Protein AF-A0AA97FMW6-F1 (afdb_monomer_lite)

Sequence (85 aa):
MTHDGLYRVPTSVLNDQSASPDAVAAAAERVGDKPLTDGLSIDMAGNMYITDVEHGGIARMAPDGSLQTLIASERVRWADGISYG

Structure (mmCIF, N/CA/C/O backbone):
data_AF-A0AA97FMW6-F1
#
_entry.id   AF-A0AA97FMW6-F1
#
loop_
_atom_site.group_PDB
_atom_site.id
_atom_site.type_symbol
_atom_site.label_atom_id
_atom_site.label_alt_id
_atom_site.label_comp_id
_atom_site.label_asym_id
_atom_site.label_entity_id
_atom_site.label_seq_id
_atom_site.pdbx_PDB_ins_code
_atom_site.Cartn_x
_atom_site.Cartn_y
_atom_site.Cartn_z
_atom_site.occupancy
_atom_site.B_iso_or_equiv
_atom_site.auth_seq_id
_atom_site.auth_comp_id
_atom_site.auth_asym_id
_atom_site.auth_atom_id
_atom_site.pdbx_PDB_model_num
ATOM 1 N N . MET A 1 1 ? -4.465 16.601 -7.170 1.00 47.22 1 MET A N 1
ATOM 2 C CA . MET A 1 1 ? -4.103 15.644 -6.106 1.00 47.22 1 MET A CA 1
ATOM 3 C C . MET A 1 1 ? -4.851 14.350 -6.385 1.00 47.22 1 MET A C 1
ATOM 5 O O . MET A 1 1 ? -6.045 14.293 -6.128 1.00 47.22 1 MET A O 1
ATOM 9 N N . THR A 1 2 ? -4.202 13.357 -6.989 1.00 59.31 2 THR A N 1
ATOM 10 C CA . THR A 1 2 ? -4.743 11.995 -7.142 1.00 59.31 2 THR A CA 1
ATOM 11 C C . THR A 1 2 ? -4.500 11.264 -5.825 1.00 59.31 2 THR A C 1
ATOM 13 O O . THR A 1 2 ? -3.371 10.900 -5.515 1.00 59.31 2 THR A O 1
ATOM 16 N N . HIS A 1 3 ? -5.535 11.170 -4.995 1.00 71.56 3 HIS A N 1
ATOM 17 C CA . HIS A 1 3 ? -5.480 10.601 -3.641 1.00 71.56 3 HIS A CA 1
ATOM 18 C C . HIS A 1 3 ? -6.270 9.288 -3.537 1.00 71.56 3 HIS A C 1
ATOM 20 O O . HIS A 1 3 ? -6.213 8.612 -2.514 1.00 71.56 3 HIS A O 1
ATOM 26 N N . ASP A 1 4 ? -6.932 8.902 -4.623 1.00 86.94 4 ASP A N 1
ATOM 27 C CA . ASP A 1 4 ? -7.903 7.821 -4.742 1.00 86.94 4 ASP A CA 1
ATOM 28 C C . ASP A 1 4 ? -7.292 6.479 -5.170 1.00 86.94 4 ASP A C 1
ATOM 30 O O . ASP A 1 4 ? -7.923 5.450 -4.991 1.00 86.94 4 ASP A O 1
ATOM 34 N N . GLY A 1 5 ? -6.073 6.447 -5.719 1.00 93.31 5 GLY A N 1
ATOM 35 C CA . GLY A 1 5 ? -5.435 5.208 -6.185 1.00 93.31 5 GLY A CA 1
ATOM 36 C C . GLY A 1 5 ? -4.328 4.685 -5.269 1.00 93.31 5 GLY A C 1
ATOM 37 O O . GLY A 1 5 ? -3.461 5.449 -4.839 1.00 93.31 5 GLY A O 1
ATOM 38 N N . LEU A 1 6 ? -4.308 3.371 -5.032 1.00 94.31 6 LEU A N 1
ATOM 39 C CA . LEU A 1 6 ? -3.127 2.647 -4.562 1.00 94.31 6 LEU A CA 1
ATOM 40 C C . LEU A 1 6 ? -2.369 2.072 -5.763 1.00 94.31 6 LEU A C 1
ATOM 42 O O . LEU A 1 6 ? -2.962 1.427 -6.629 1.00 94.31 6 LEU A O 1
ATOM 46 N N . TYR A 1 7 ? -1.055 2.273 -5.786 1.00 94.81 7 TYR A N 1
ATOM 47 C CA . TYR A 1 7 ? -0.163 1.729 -6.805 1.00 94.81 7 TYR A CA 1
ATOM 48 C C . TYR A 1 7 ? 0.954 0.930 -6.148 1.00 94.81 7 TYR A C 1
ATOM 50 O O . TYR A 1 7 ? 1.357 1.222 -5.021 1.00 94.81 7 TYR A O 1
ATOM 58 N N . ARG A 1 8 ? 1.478 -0.053 -6.874 1.00 94.12 8 ARG A N 1
ATOM 59 C CA . ARG A 1 8 ? 2.676 -0.800 -6.497 1.00 94.12 8 ARG A CA 1
ATOM 60 C C . ARG A 1 8 ? 3.659 -0.813 -7.655 1.00 94.12 8 ARG A C 1
ATOM 62 O O . ARG A 1 8 ? 3.268 -0.734 -8.813 1.00 94.12 8 ARG A O 1
ATOM 69 N N . VAL A 1 9 ? 4.933 -0.949 -7.332 1.00 96.44 9 VAL A N 1
ATOM 70 C CA . VAL A 1 9 ? 6.008 -1.110 -8.309 1.00 96.44 9 VAL A CA 1
ATOM 71 C C . VAL A 1 9 ? 7.039 -2.074 -7.720 1.00 96.44 9 VAL A C 1
ATOM 73 O O . VAL A 1 9 ? 7.322 -1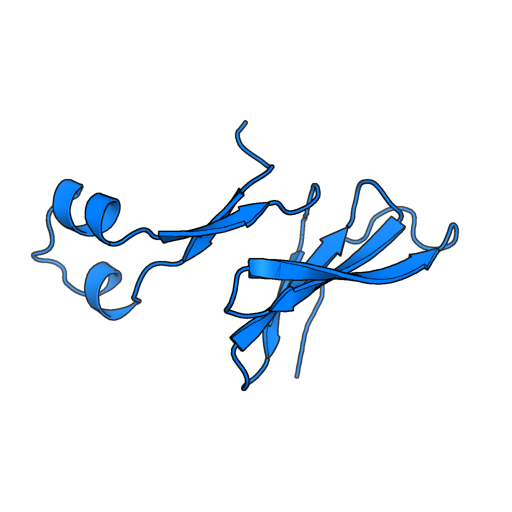.988 -6.520 1.00 96.44 9 VAL A O 1
ATOM 76 N N . PRO A 1 10 ? 7.593 -3.016 -8.504 1.00 96.56 10 PRO A N 1
ATOM 77 C CA . PRO A 1 10 ? 8.640 -3.898 -8.010 1.00 96.56 10 PRO A CA 1
ATOM 78 C C . PRO A 1 10 ? 9.857 -3.101 -7.532 1.00 96.56 10 PRO A C 1
ATOM 80 O O . PRO A 1 10 ? 10.406 -2.274 -8.262 1.00 96.56 10 PRO A O 1
ATOM 83 N N . THR A 1 11 ? 10.336 -3.392 -6.322 1.00 96.31 11 THR A N 1
ATOM 84 C CA . THR A 1 11 ? 11.539 -2.742 -5.774 1.00 96.31 11 THR A CA 1
ATOM 85 C C . THR A 1 11 ? 12.781 -3.031 -6.611 1.00 96.31 11 THR A C 1
ATOM 87 O O . THR A 1 11 ? 13.681 -2.203 -6.665 1.00 96.31 11 THR A O 1
ATOM 90 N N . SER A 1 12 ? 12.823 -4.162 -7.322 1.00 97.88 12 SER A N 1
ATOM 91 C CA . SER A 1 12 ? 13.897 -4.481 -8.267 1.00 97.88 12 SER A CA 1
ATOM 92 C C . SER A 1 12 ? 14.020 -3.454 -9.394 1.00 97.88 12 SER A C 1
ATOM 94 O O . SER A 1 12 ? 15.137 -3.126 -9.772 1.00 97.88 12 SER A O 1
ATOM 96 N N . VAL A 1 13 ? 12.898 -2.922 -9.893 1.00 97.75 13 VAL A N 1
ATOM 97 C CA . VAL A 1 13 ? 12.889 -1.885 -10.938 1.00 97.75 13 VAL A CA 1
ATOM 98 C C . VAL A 1 13 ? 13.330 -0.542 -10.360 1.00 97.75 13 VAL A C 1
ATOM 100 O O . VAL A 1 13 ? 14.089 0.176 -10.997 1.00 97.75 13 VAL A O 1
ATOM 103 N N . LEU A 1 14 ? 12.911 -0.224 -9.131 1.00 96.75 14 LEU A N 1
ATOM 104 C CA . LEU A 1 14 ? 13.343 1.001 -8.447 1.00 96.75 14 LEU A CA 1
ATOM 105 C C . LEU A 1 14 ? 14.831 0.992 -8.062 1.00 96.75 14 LEU A C 1
ATOM 107 O O . LEU A 1 14 ? 15.453 2.048 -7.998 1.00 96.75 14 LEU A O 1
ATOM 111 N N . ASN A 1 15 ? 15.396 -0.184 -7.785 1.00 98.00 15 ASN A N 1
ATOM 112 C CA . ASN A 1 15 ? 16.796 -0.341 -7.387 1.00 98.00 15 ASN A CA 1
ATOM 113 C C . ASN A 1 15 ? 17.760 -0.428 -8.582 1.00 98.00 15 ASN A C 1
ATOM 115 O O . ASN A 1 15 ? 18.976 -0.340 -8.392 1.00 98.00 15 ASN A O 1
ATOM 119 N N . ASP A 1 16 ? 17.248 -0.612 -9.800 1.00 98.00 16 ASP A N 1
ATOM 120 C CA . ASP A 1 16 ? 18.055 -0.617 -11.015 1.00 98.00 16 ASP A CA 1
ATOM 121 C C . ASP A 1 16 ? 18.373 0.821 -11.447 1.00 98.00 16 ASP A C 1
ATOM 123 O O . ASP A 1 16 ? 17.555 1.515 -12.047 1.00 98.00 16 ASP A O 1
ATOM 127 N N . GLN A 1 17 ? 19.602 1.267 -11.177 1.00 97.00 17 GLN A N 1
ATOM 128 C CA . GLN A 1 17 ? 20.069 2.609 -11.549 1.00 97.00 17 GLN A CA 1
ATOM 129 C C . GLN A 1 17 ? 20.156 2.834 -13.069 1.00 97.00 17 GLN 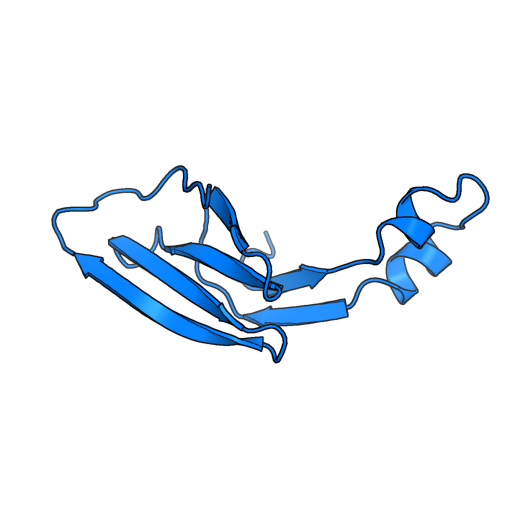A C 1
ATOM 131 O O . GLN A 1 17 ? 20.354 3.969 -13.501 1.00 97.00 17 GLN A O 1
ATOM 136 N N . SER A 1 18 ? 20.040 1.777 -13.879 1.00 97.94 18 SER A N 1
ATOM 137 C CA . SER A 1 18 ? 19.995 1.868 -15.340 1.00 97.94 18 SER A CA 1
ATOM 138 C C . SER A 1 18 ? 18.574 1.965 -15.905 1.00 97.94 18 SER A C 1
ATOM 140 O O . SER A 1 18 ? 18.416 2.260 -17.093 1.00 97.94 18 SER A O 1
ATOM 142 N N . ALA A 1 19 ? 17.541 1.758 -15.079 1.00 97.69 19 ALA A N 1
ATOM 143 C CA . ALA A 1 19 ? 16.154 1.843 -15.511 1.00 97.69 19 ALA A CA 1
ATOM 144 C C . ALA A 1 19 ? 15.800 3.269 -15.959 1.00 97.69 19 ALA A C 1
ATOM 146 O O . ALA A 1 19 ? 16.062 4.256 -15.267 1.00 97.69 19 ALA A O 1
ATOM 147 N N . SER A 1 20 ? 15.166 3.386 -17.127 1.00 97.94 20 SER A N 1
ATOM 148 C CA . SER A 1 20 ? 14.636 4.667 -17.591 1.00 97.94 20 SER A CA 1
ATOM 149 C C . SER A 1 20 ? 13.365 5.048 -16.814 1.00 97.94 20 SER A C 1
ATOM 151 O O . SER A 1 20 ? 12.651 4.163 -16.330 1.00 97.94 20 SER A O 1
ATOM 153 N N . PRO A 1 21 ? 13.008 6.344 -16.746 1.00 97.50 21 PRO A N 1
ATOM 154 C CA . PRO A 1 21 ? 11.731 6.772 -16.172 1.00 97.50 21 PRO A CA 1
ATOM 155 C C . PRO A 1 21 ? 10.520 6.068 -16.800 1.00 97.50 21 PRO A C 1
ATOM 157 O O . PRO A 1 21 ? 9.596 5.687 -16.087 1.00 97.50 21 PRO A O 1
ATOM 160 N N . ASP A 1 22 ? 10.557 5.825 -18.114 1.00 97.81 22 ASP A N 1
ATOM 161 C CA . ASP A 1 22 ? 9.494 5.112 -18.829 1.00 97.81 22 ASP A CA 1
ATOM 162 C C . ASP A 1 22 ? 9.399 3.642 -18.405 1.00 97.81 22 ASP A C 1
ATOM 164 O O . ASP A 1 22 ? 8.299 3.113 -18.271 1.00 97.81 22 ASP A O 1
ATOM 168 N N . ALA A 1 23 ? 10.534 2.983 -18.147 1.00 97.25 23 ALA A N 1
ATOM 169 C CA . ALA A 1 23 ? 10.551 1.611 -17.647 1.00 97.25 23 ALA A CA 1
ATOM 170 C C . ALA A 1 23 ? 9.964 1.521 -16.229 1.00 97.25 23 ALA A C 1
ATOM 172 O O . ALA A 1 23 ? 9.184 0.614 -15.943 1.00 97.25 23 ALA A O 1
ATOM 173 N N . VAL A 1 24 ? 10.283 2.487 -15.358 1.00 97.50 24 VAL A N 1
ATOM 174 C CA . VAL A 1 24 ? 9.693 2.580 -14.012 1.00 97.50 24 VAL A CA 1
ATOM 175 C C . VAL A 1 24 ? 8.187 2.834 -14.098 1.00 97.50 24 VAL A C 1
ATOM 177 O O . VAL A 1 24 ? 7.413 2.160 -13.421 1.00 97.50 24 VAL A O 1
ATOM 180 N N . ALA A 1 25 ? 7.760 3.770 -14.950 1.00 96.56 25 ALA A N 1
ATOM 181 C CA . ALA A 1 25 ? 6.349 4.092 -15.141 1.00 96.56 25 ALA A CA 1
ATOM 182 C C . ALA A 1 25 ? 5.555 2.899 -15.697 1.00 96.56 25 ALA A C 1
ATOM 184 O O . ALA A 1 25 ? 4.461 2.621 -15.217 1.00 96.56 25 ALA A O 1
ATOM 185 N N . ALA A 1 26 ? 6.118 2.160 -16.658 1.00 97.25 26 ALA A N 1
ATOM 186 C CA . ALA A 1 26 ? 5.501 0.957 -17.216 1.00 97.25 26 ALA A CA 1
ATOM 187 C C . ALA A 1 26 ? 5.399 -0.198 -16.205 1.00 97.25 26 ALA A C 1
ATOM 189 O O . ALA A 1 26 ? 4.529 -1.054 -16.345 1.00 97.25 26 ALA A O 1
ATOM 190 N N . ALA A 1 27 ? 6.272 -0.226 -15.194 1.00 97.69 27 ALA A N 1
ATOM 191 C CA . ALA A 1 27 ? 6.248 -1.216 -14.119 1.00 97.69 27 ALA A CA 1
ATOM 192 C C . ALA A 1 27 ? 5.312 -0.843 -12.955 1.00 97.69 27 ALA A C 1
ATOM 194 O O . ALA A 1 27 ? 5.105 -1.660 -12.055 1.00 97.69 27 ALA A O 1
ATOM 195 N N . ALA A 1 28 ? 4.777 0.382 -12.930 1.00 96.44 28 ALA A N 1
ATOM 196 C CA . ALA A 1 28 ? 3.819 0.799 -11.919 1.00 96.44 28 ALA A CA 1
ATOM 197 C C . ALA A 1 28 ? 2.434 0.216 -12.230 1.00 96.44 28 ALA A C 1
ATOM 199 O O . ALA A 1 28 ? 1.833 0.483 -13.269 1.00 96.44 28 ALA A O 1
ATOM 200 N N . GLU A 1 29 ? 1.901 -0.553 -11.289 1.00 95.69 29 GLU A N 1
ATOM 201 C CA . GLU A 1 29 ? 0.600 -1.199 -11.398 1.00 95.69 29 GLU A CA 1
ATOM 202 C C . GLU A 1 29 ? -0.389 -0.541 -10.446 1.00 95.69 29 GLU A C 1
ATOM 204 O O . GLU A 1 29 ? -0.090 -0.314 -9.270 1.00 95.69 29 GLU A O 1
ATOM 209 N N . ARG A 1 30 ? -1.601 -0.277 -10.935 1.00 95.00 30 ARG A N 1
ATOM 210 C CA . ARG A 1 30 ? -2.704 0.148 -10.078 1.00 95.00 30 ARG A CA 1
ATOM 211 C C . ARG A 1 30 ? -3.272 -1.065 -9.352 1.00 95.00 30 ARG A C 1
ATOM 213 O O . ARG A 1 30 ? -3.670 -2.029 -9.995 1.00 95.00 30 ARG A O 1
ATOM 220 N N . VAL A 1 31 ? -3.320 -0.997 -8.026 1.00 95.88 31 VAL A N 1
ATOM 221 C CA . VAL A 1 31 ? -3.855 -2.067 -7.173 1.00 95.88 31 VAL A CA 1
ATOM 222 C C . VAL A 1 31 ? -5.361 -1.898 -6.998 1.00 95.88 31 VAL A C 1
ATOM 224 O O . VAL A 1 31 ? -6.109 -2.850 -7.175 1.00 95.88 31 VAL A O 1
ATOM 227 N N . GLY A 1 32 ? -5.820 -0.681 -6.700 1.00 95.62 32 GLY A N 1
ATOM 228 C CA . GLY A 1 32 ? -7.238 -0.413 -6.476 1.00 95.62 32 GLY A CA 1
ATOM 229 C C . GLY A 1 32 ? -7.512 1.001 -5.982 1.00 95.62 32 GLY A C 1
ATOM 230 O O . GLY A 1 32 ? -6.588 1.800 -5.800 1.00 95.62 32 GLY A O 1
ATOM 231 N N . ASP A 1 33 ? -8.793 1.290 -5.770 1.00 95.12 33 ASP A N 1
ATOM 232 C CA . ASP A 1 33 ? -9.250 2.541 -5.168 1.00 95.12 33 ASP A CA 1
ATOM 233 C C . ASP A 1 33 ? -9.105 2.479 -3.643 1.00 95.12 33 ASP A C 1
ATOM 235 O O . ASP A 1 33 ? -9.383 1.447 -3.029 1.00 95.12 33 ASP A O 1
ATOM 239 N N . LYS A 1 34 ? -8.682 3.575 -3.017 1.00 94.06 34 LYS A N 1
ATOM 240 C CA . LYS A 1 34 ? -8.523 3.688 -1.562 1.00 94.06 34 LYS A CA 1
ATOM 241 C C . LYS A 1 34 ? -9.081 5.020 -1.045 1.00 94.06 34 LYS A C 1
ATOM 243 O O . LYS A 1 34 ? -9.087 5.990 -1.806 1.00 94.06 34 LYS A O 1
ATOM 248 N N . PRO A 1 35 ? -9.495 5.093 0.234 1.00 93.81 35 PRO A N 1
ATOM 249 C CA . PRO A 1 35 ? -9.889 6.357 0.846 1.00 93.81 35 PRO A CA 1
ATOM 250 C C . PRO A 1 35 ? -8.700 7.318 0.963 1.00 93.81 35 PRO A C 1
ATOM 252 O O . PRO A 1 35 ? -7.528 6.945 0.778 1.00 93.81 35 PRO A O 1
ATOM 255 N N . LEU A 1 36 ? -9.004 8.561 1.333 1.00 93.69 36 LEU A N 1
ATOM 256 C CA . LEU A 1 36 ? -7.990 9.492 1.808 1.00 93.69 36 LEU A CA 1
ATOM 257 C C . LEU A 1 36 ? -7.270 8.888 3.020 1.00 93.69 36 LEU A C 1
ATOM 259 O O . LEU A 1 36 ? -7.889 8.490 4.007 1.00 93.69 36 LEU A O 1
ATOM 263 N N . THR A 1 37 ? -5.946 8.833 2.928 1.00 94.00 37 THR A N 1
ATOM 264 C CA . THR A 1 37 ? -5.086 8.130 3.877 1.00 94.00 37 THR A CA 1
ATOM 265 C C . THR A 1 37 ? -3.866 8.973 4.212 1.00 94.00 37 THR A C 1
ATOM 267 O O . THR A 1 37 ? -3.343 9.661 3.333 1.00 94.00 37 THR A O 1
ATOM 270 N N . ASP A 1 38 ? -3.428 8.886 5.465 1.00 94.31 38 ASP A N 1
ATOM 271 C CA . ASP A 1 38 ? -2.156 9.439 5.955 1.00 94.31 38 ASP A CA 1
ATOM 272 C C . ASP A 1 38 ? -1.112 8.322 6.152 1.00 94.31 38 ASP A C 1
ATOM 274 O O . ASP A 1 38 ? 0.075 8.501 5.881 1.00 94.31 38 ASP A O 1
ATOM 278 N N . GLY A 1 39 ? -1.562 7.131 6.567 1.00 94.88 39 GLY A N 1
ATOM 279 C CA . GLY A 1 39 ? -0.713 6.040 7.025 1.00 94.88 39 GLY A CA 1
ATOM 280 C C . GLY A 1 39 ? -1.051 4.699 6.387 1.00 94.88 39 GLY A C 1
ATOM 281 O O . GLY A 1 39 ? -2.210 4.339 6.167 1.00 94.88 39 GLY A O 1
ATOM 282 N N . LEU A 1 40 ? 0.003 3.928 6.129 1.00 95.94 40 LEU A N 1
ATOM 283 C CA . LEU A 1 40 ? -0.041 2.650 5.431 1.00 95.94 40 LEU A CA 1
ATOM 284 C C . LEU A 1 40 ? 0.873 1.633 6.128 1.00 95.94 40 LEU A C 1
ATOM 286 O O . LEU A 1 40 ? 1.991 1.969 6.513 1.00 95.94 40 LEU A O 1
ATOM 290 N N . SER A 1 41 ? 0.432 0.379 6.243 1.00 97.50 41 SER A N 1
ATOM 291 C CA . SER A 1 41 ? 1.276 -0.740 6.692 1.00 97.50 41 SER A CA 1
ATOM 292 C C . SER A 1 41 ? 0.900 -2.048 5.996 1.00 97.50 41 SER A C 1
ATOM 294 O O . SER A 1 41 ? -0.267 -2.252 5.678 1.00 97.50 41 SER A O 1
ATOM 296 N N . ILE A 1 42 ? 1.868 -2.923 5.722 1.00 97.00 42 ILE A N 1
ATOM 297 C CA . ILE A 1 42 ? 1.679 -4.143 4.917 1.00 97.00 42 ILE A CA 1
ATOM 298 C C . ILE A 1 42 ? 1.955 -5.371 5.788 1.00 97.00 42 ILE A C 1
ATOM 300 O O . ILE A 1 42 ? 2.944 -5.388 6.518 1.00 97.00 42 ILE A O 1
ATOM 304 N N . ASP A 1 43 ? 1.114 -6.403 5.694 1.00 97.00 43 ASP A N 1
ATOM 305 C CA . ASP A 1 43 ? 1.382 -7.695 6.339 1.00 97.00 43 ASP A CA 1
ATOM 306 C C . ASP A 1 43 ? 2.206 -8.662 5.469 1.00 97.00 43 ASP A C 1
ATOM 308 O O . ASP A 1 43 ? 2.475 -8.435 4.290 1.00 97.00 43 ASP A O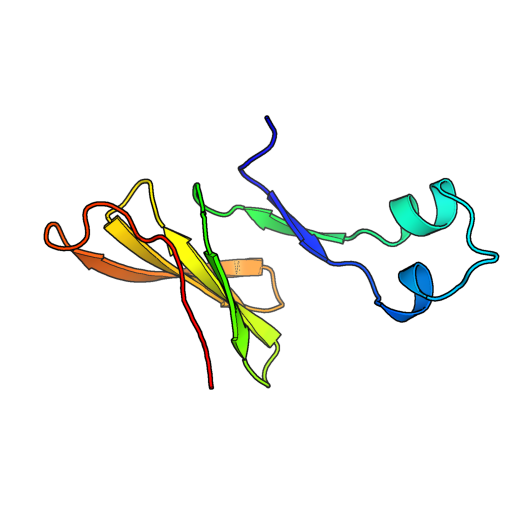 1
ATOM 312 N N . MET A 1 44 ? 2.582 -9.807 6.044 1.00 96.50 44 MET A N 1
ATOM 313 C CA . MET A 1 44 ? 3.368 -10.835 5.346 1.00 96.50 44 MET A CA 1
ATOM 314 C C . MET A 1 44 ? 2.617 -11.528 4.194 1.00 96.50 44 MET A C 1
ATOM 316 O O . MET A 1 44 ? 3.245 -12.224 3.398 1.00 96.50 44 MET A O 1
ATOM 320 N N . ALA A 1 45 ? 1.294 -11.366 4.100 1.00 96.38 45 ALA A N 1
ATOM 321 C CA . ALA A 1 45 ? 0.472 -11.887 3.009 1.00 96.38 45 ALA A CA 1
ATOM 322 C C . ALA A 1 45 ? 0.253 -10.849 1.889 1.00 96.38 45 ALA A C 1
ATOM 324 O O . ALA A 1 45 ? -0.404 -11.153 0.893 1.00 96.38 45 ALA A O 1
ATOM 325 N N . GLY A 1 46 ? 0.811 -9.641 2.030 1.00 95.38 46 GLY A N 1
ATOM 326 C CA . GLY A 1 46 ? 0.677 -8.554 1.065 1.00 95.38 46 GLY A CA 1
ATOM 327 C C . GLY A 1 46 ? -0.625 -7.764 1.195 1.00 95.38 46 GLY A C 1
ATOM 328 O O . GLY A 1 46 ? -0.951 -7.000 0.287 1.00 95.38 46 GLY A O 1
ATOM 329 N N . ASN A 1 47 ? -1.375 -7.919 2.290 1.00 97.75 47 ASN A N 1
ATOM 330 C CA . ASN A 1 47 ? -2.515 -7.050 2.546 1.00 97.75 47 ASN A CA 1
ATOM 331 C C . ASN A 1 47 ? -2.027 -5.670 2.987 1.00 97.75 47 ASN A C 1
ATOM 333 O O . ASN A 1 47 ? -1.190 -5.541 3.881 1.00 97.75 47 ASN A O 1
ATOM 337 N N . MET A 1 48 ? -2.603 -4.637 2.386 1.00 97.44 48 MET A N 1
ATOM 338 C CA . MET A 1 48 ? -2.342 -3.243 2.704 1.00 97.44 48 MET A CA 1
ATOM 339 C C . MET A 1 48 ? -3.368 -2.755 3.726 1.00 97.44 48 MET A C 1
ATOM 341 O O . MET A 1 48 ? -4.561 -2.717 3.438 1.00 97.44 48 MET A O 1
ATOM 345 N N . TYR A 1 49 ? -2.914 -2.354 4.905 1.00 97.81 49 TYR A N 1
ATOM 346 C CA . TYR A 1 49 ? -3.711 -1.664 5.911 1.00 97.81 49 TYR A CA 1
ATOM 347 C C . TYR A 1 49 ? -3.589 -0.162 5.689 1.00 97.81 49 TYR A C 1
ATOM 349 O O . TYR A 1 49 ? -2.484 0.368 5.585 1.00 97.81 49 TYR A O 1
ATOM 357 N N . ILE A 1 50 ? -4.734 0.501 5.589 1.00 97.44 50 ILE A N 1
ATOM 358 C CA . ILE A 1 50 ? -4.877 1.874 5.115 1.00 97.44 50 ILE A CA 1
ATOM 359 C C . ILE A 1 50 ? -5.640 2.651 6.176 1.00 97.44 50 ILE A C 1
ATOM 361 O O . ILE A 1 50 ? -6.734 2.231 6.564 1.00 97.44 50 ILE A O 1
ATOM 365 N N . THR A 1 51 ? -5.091 3.767 6.653 1.00 97.00 51 THR A N 1
ATOM 366 C CA . THR A 1 51 ? -5.883 4.677 7.481 1.00 97.00 51 THR A CA 1
ATOM 367 C C . THR A 1 51 ? -6.966 5.340 6.638 1.00 97.00 51 THR A C 1
ATOM 369 O O . THR A 1 51 ? -6.700 5.787 5.525 1.00 97.00 51 THR A O 1
ATOM 372 N N . ASP A 1 52 ? -8.191 5.371 7.153 1.00 95.62 52 ASP A N 1
ATOM 373 C CA . ASP A 1 52 ? -9.347 5.964 6.488 1.00 95.62 52 ASP A CA 1
ATOM 374 C C . ASP A 1 52 ? -9.703 7.273 7.199 1.00 95.62 52 ASP A C 1
ATOM 376 O O . ASP A 1 52 ? -10.395 7.287 8.224 1.00 95.62 52 ASP A O 1
ATOM 380 N N . VAL A 1 53 ? -9.148 8.373 6.684 1.00 93.00 53 VAL A N 1
ATOM 381 C CA . VAL A 1 53 ? -9.333 9.721 7.241 1.00 93.00 53 VAL A CA 1
ATOM 382 C C . VAL A 1 53 ? -10.756 10.226 6.985 1.00 93.00 53 VAL A C 1
ATOM 384 O O . VAL A 1 53 ? -11.299 10.968 7.800 1.00 93.00 53 VAL A O 1
ATOM 387 N N . GLU A 1 54 ? -11.382 9.793 5.890 1.00 90.81 54 GLU A N 1
ATOM 388 C CA . GLU A 1 54 ? -12.737 10.200 5.497 1.00 90.81 54 GLU A CA 1
ATOM 389 C C . GLU A 1 54 ? -13.818 9.573 6.379 1.00 90.81 54 GLU A C 1
ATOM 391 O O . GLU A 1 54 ? -14.836 10.212 6.649 1.00 90.81 54 GLU A O 1
ATOM 396 N N . HIS A 1 55 ? -13.592 8.348 6.863 1.00 93.12 55 HIS A N 1
ATOM 397 C CA . HIS A 1 55 ? -14.606 7.572 7.585 1.00 93.12 55 HIS A CA 1
ATOM 398 C C . HIS A 1 55 ? -14.210 7.207 9.022 1.00 93.12 55 HIS A C 1
ATOM 400 O O . HIS A 1 55 ? -14.872 6.380 9.654 1.00 93.12 55 HIS A O 1
ATOM 406 N N . GLY A 1 56 ? -13.149 7.818 9.561 1.00 94.38 56 GLY A N 1
ATOM 407 C CA . GLY A 1 56 ? -12.729 7.624 10.950 1.00 94.38 56 GLY A CA 1
ATOM 408 C C . GLY A 1 56 ? -12.367 6.169 11.238 1.00 94.38 56 GLY A C 1
ATOM 409 O O . GLY A 1 56 ? -12.968 5.519 12.102 1.00 94.38 56 GLY A O 1
ATOM 410 N N . GLY A 1 57 ? -11.430 5.617 10.466 1.00 96.00 57 GLY A N 1
ATOM 411 C CA . GLY A 1 57 ? -11.288 4.171 10.408 1.00 96.00 57 GLY A CA 1
ATOM 412 C C . GLY A 1 57 ? -9.981 3.622 9.860 1.00 96.00 57 GLY A C 1
ATOM 413 O O . GLY A 1 57 ? -8.982 4.318 9.689 1.00 96.00 57 GLY A O 1
ATOM 414 N N . ILE A 1 58 ? -10.015 2.312 9.624 1.00 96.75 58 ILE A N 1
ATOM 415 C CA . ILE A 1 58 ? -8.956 1.532 8.985 1.00 96.75 58 ILE A CA 1
ATOM 416 C C . ILE A 1 58 ? -9.620 0.619 7.956 1.00 96.75 58 ILE A C 1
ATOM 418 O O . ILE A 1 58 ? -10.586 -0.085 8.271 1.00 96.75 58 ILE A O 1
ATOM 422 N N . ALA A 1 59 ? -9.066 0.584 6.751 1.00 97.38 59 ALA A N 1
ATOM 423 C CA 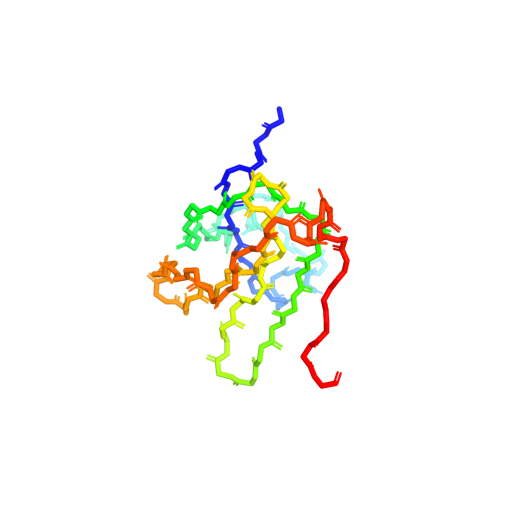. ALA A 1 59 ? -9.422 -0.361 5.705 1.00 97.38 59 ALA A CA 1
ATOM 424 C C . ALA A 1 59 ? -8.264 -1.329 5.426 1.00 97.38 59 ALA A C 1
ATOM 426 O O . ALA A 1 59 ? -7.103 -1.043 5.717 1.00 97.38 59 ALA A O 1
ATOM 427 N N . ARG A 1 60 ? -8.583 -2.486 4.848 1.00 97.88 60 ARG A N 1
ATOM 428 C CA . ARG A 1 60 ? -7.621 -3.453 4.320 1.00 97.88 60 ARG A CA 1
ATOM 429 C C . ARG A 1 60 ? -7.871 -3.639 2.836 1.00 97.88 60 ARG A C 1
ATOM 431 O O . ARG A 1 60 ? -8.985 -3.990 2.457 1.00 97.88 60 ARG A O 1
ATOM 438 N N . MET A 1 61 ? -6.841 -3.472 2.021 1.00 98.12 61 MET A N 1
ATOM 439 C CA . MET A 1 61 ? -6.845 -3.877 0.622 1.00 98.12 61 MET A CA 1
ATOM 440 C C . MET A 1 61 ? -6.055 -5.177 0.464 1.00 98.12 61 MET A C 1
ATOM 442 O O . MET A 1 61 ? -4.906 -5.256 0.899 1.00 98.12 61 MET A O 1
ATOM 446 N N . ALA A 1 62 ? -6.664 -6.204 -0.120 1.00 97.81 62 ALA A N 1
ATOM 447 C CA . ALA A 1 62 ? -5.965 -7.443 -0.456 1.00 97.81 62 ALA A CA 1
ATOM 448 C C . ALA A 1 62 ? -5.117 -7.276 -1.738 1.00 97.81 62 ALA A C 1
ATOM 450 O O . ALA A 1 62 ? -5.336 -6.329 -2.498 1.00 97.81 62 ALA A O 1
ATOM 451 N N . PRO A 1 63 ? -4.163 -8.186 -2.029 1.00 96.31 63 PRO A N 1
ATOM 452 C CA . PRO A 1 63 ? -3.313 -8.093 -3.223 1.00 96.31 63 PRO A CA 1
ATOM 453 C C . PRO A 1 63 ? -4.056 -8.084 -4.568 1.00 96.31 63 PRO A C 1
ATOM 455 O O . PRO A 1 63 ? -3.468 -7.694 -5.578 1.00 96.31 63 PRO A O 1
ATOM 458 N N . ASP A 1 64 ? -5.313 -8.539 -4.581 1.00 96.06 64 ASP A N 1
ATOM 459 C CA . ASP A 1 64 ? -6.219 -8.524 -5.735 1.00 96.06 64 ASP A CA 1
ATOM 460 C C . ASP A 1 64 ? -6.966 -7.190 -5.919 1.00 96.06 64 ASP A C 1
ATOM 462 O O . ASP A 1 64 ? -7.746 -7.048 -6.858 1.00 96.06 64 ASP A O 1
ATOM 466 N N . GLY A 1 65 ? -6.727 -6.217 -5.034 1.00 96.62 65 GLY A N 1
ATOM 467 C CA . GLY A 1 65 ? -7.350 -4.897 -5.061 1.00 96.62 65 GLY A CA 1
ATOM 468 C C . GLY A 1 65 ? -8.668 -4.793 -4.298 1.00 96.62 65 GLY A C 1
ATOM 469 O O . GLY A 1 65 ? -9.214 -3.694 -4.193 1.00 96.62 65 GLY A O 1
ATOM 470 N N . SER A 1 66 ? -9.190 -5.887 -3.731 1.00 97.38 66 SER A N 1
ATOM 471 C CA . SER A 1 66 ? -10.427 -5.837 -2.947 1.00 97.38 66 SER A CA 1
ATOM 472 C C . SER A 1 66 ? -10.231 -5.065 -1.640 1.00 97.38 66 SER A C 1
ATOM 474 O O . SER A 1 66 ? -9.343 -5.370 -0.843 1.00 97.38 66 SER A O 1
ATOM 476 N N . LEU A 1 67 ? -11.074 -4.054 -1.416 1.00 97.31 67 LEU A N 1
ATOM 477 C CA . LEU A 1 67 ? -11.042 -3.191 -0.237 1.00 97.31 67 LEU A CA 1
ATOM 478 C C . LEU A 1 67 ? -12.128 -3.594 0.772 1.00 97.31 67 LEU A C 1
ATOM 480 O O . LEU A 1 67 ? -13.293 -3.765 0.417 1.00 97.31 67 LEU A O 1
ATOM 484 N N . GLN A 1 68 ? -11.753 -3.703 2.044 1.00 97.88 68 GLN A N 1
ATOM 485 C CA . GLN A 1 68 ? -12.643 -4.020 3.156 1.00 97.88 68 GLN A CA 1
ATOM 486 C C . GLN A 1 68 ? -12.430 -3.034 4.308 1.00 97.88 68 GLN A C 1
ATOM 488 O O . GLN A 1 68 ? -11.325 -2.930 4.837 1.00 97.88 68 GLN A O 1
ATOM 493 N N . THR A 1 69 ? -13.488 -2.370 4.774 1.00 97.31 69 THR A N 1
ATOM 494 C CA . THR A 1 69 ? -13.449 -1.617 6.037 1.00 97.31 69 THR A CA 1
ATOM 495 C C . THR A 1 69 ? -13.289 -2.583 7.210 1.00 97.31 69 THR A C 1
ATOM 497 O O . THR A 1 69 ? -14.082 -3.512 7.368 1.00 97.31 69 THR A O 1
ATOM 500 N N . LEU A 1 70 ? -12.265 -2.373 8.038 1.00 97.00 70 LEU A N 1
ATOM 501 C CA . LEU A 1 70 ? -12.028 -3.163 9.250 1.00 97.00 70 LEU A CA 1
ATOM 502 C C . LEU A 1 70 ? -12.580 -2.467 10.491 1.00 97.00 70 LEU A C 1
ATOM 504 O O . LEU A 1 70 ? -13.171 -3.107 11.357 1.00 97.00 70 LEU A O 1
ATOM 508 N N . ILE A 1 71 ? -12.360 -1.156 10.581 1.00 96.00 71 ILE A N 1
ATOM 509 C CA . ILE A 1 71 ? -12.780 -0.316 11.699 1.00 96.00 71 ILE A CA 1
ATOM 510 C C . ILE A 1 71 ? -13.396 0.949 11.115 1.00 96.00 71 ILE A C 1
ATOM 512 O O . ILE A 1 71 ? -12.796 1.570 10.245 1.00 96.00 71 ILE A O 1
ATOM 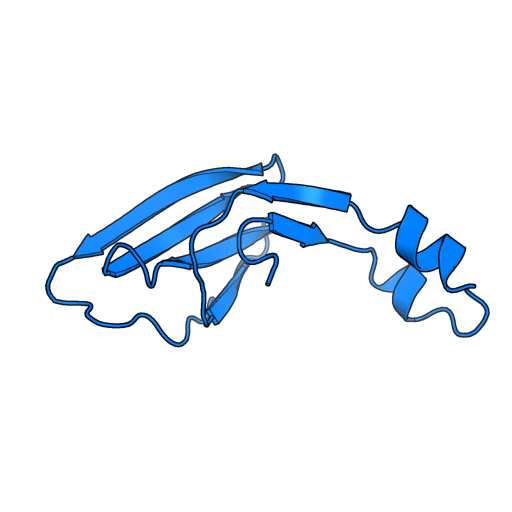516 N N . ALA A 1 72 ? -14.553 1.340 11.638 1.00 96.12 72 ALA A N 1
ATOM 517 C CA . ALA A 1 72 ? -15.144 2.658 11.453 1.00 96.12 72 ALA A CA 1
ATOM 518 C C . ALA A 1 72 ? -15.744 3.081 12.795 1.00 96.12 72 ALA A C 1
ATOM 520 O O . ALA A 1 72 ? -16.518 2.333 13.400 1.00 96.12 72 ALA A O 1
ATOM 521 N N . SER A 1 73 ? -15.325 4.229 13.319 1.00 95.75 73 SER A N 1
ATOM 522 C CA . SER A 1 73 ? -15.739 4.673 14.646 1.00 95.75 73 SER A CA 1
ATOM 523 C C . SER A 1 73 ? -15.693 6.186 14.766 1.00 95.75 73 SER A C 1
ATOM 525 O O . SER A 1 73 ? -14.655 6.797 14.547 1.00 95.75 73 SER A O 1
ATOM 527 N N . GLU A 1 74 ? -16.763 6.783 15.289 1.00 94.31 74 GLU A N 1
ATOM 528 C CA . GLU A 1 74 ? -16.809 8.220 15.610 1.00 94.31 74 GLU A CA 1
ATOM 529 C C . GLU A 1 74 ? -15.749 8.649 16.644 1.00 94.31 74 GLU A C 1
ATOM 531 O O . GLU A 1 74 ? -15.456 9.832 16.809 1.00 94.31 74 GLU A O 1
ATOM 536 N N . ARG A 1 75 ? -15.147 7.687 17.357 1.00 95.38 75 ARG A N 1
ATOM 537 C CA . ARG A 1 75 ? -14.049 7.937 18.300 1.00 95.38 75 ARG A CA 1
ATOM 538 C C . ARG A 1 75 ? -12.725 8.228 17.591 1.00 95.38 75 ARG A C 1
ATOM 540 O O . ARG A 1 75 ? -11.834 8.818 18.201 1.00 95.38 75 ARG A O 1
ATOM 547 N N . VAL A 1 76 ? -12.582 7.804 16.338 1.00 93.62 76 VAL A N 1
ATOM 548 C CA . VAL A 1 76 ? -11.401 8.034 15.507 1.00 93.62 76 VAL A CA 1
ATOM 549 C C . VAL A 1 76 ? -11.688 9.244 14.629 1.00 93.62 76 VAL A C 1
ATOM 551 O O . VAL A 1 76 ? -12.385 9.156 13.629 1.00 93.62 76 VAL A O 1
ATOM 554 N N . ARG A 1 77 ? -11.164 10.406 15.027 1.00 91.44 77 ARG A N 1
ATOM 555 C CA . ARG A 1 77 ? -11.368 11.659 14.276 1.00 91.44 77 ARG A CA 1
ATOM 556 C C . ARG A 1 77 ? -10.408 11.823 13.103 1.00 91.44 77 ARG A C 1
ATOM 558 O O . ARG A 1 77 ? -10.747 12.484 12.134 1.00 91.44 77 ARG A O 1
ATOM 565 N N . TRP A 1 78 ? -9.202 11.282 13.242 1.00 94.00 78 TRP A N 1
ATOM 566 C CA . TRP A 1 78 ? -8.148 11.339 12.238 1.00 94.00 78 TRP A CA 1
ATOM 567 C C . TRP A 1 78 ? -7.231 10.141 12.446 1.00 94.00 78 TRP A C 1
ATOM 569 O O . TRP A 1 78 ? -6.558 10.045 13.475 1.00 94.00 78 TRP A O 1
ATOM 579 N N . ALA A 1 79 ? -7.258 9.198 11.514 1.00 94.31 79 ALA A N 1
ATOM 580 C CA . ALA A 1 79 ? -6.358 8.059 11.539 1.00 94.31 79 ALA A CA 1
ATOM 581 C C . ALA A 1 79 ? -5.061 8.456 10.817 1.00 94.31 79 ALA A C 1
ATOM 583 O O . ALA A 1 79 ? -5.007 8.468 9.592 1.00 94.31 79 ALA A O 1
ATOM 584 N N . ASP A 1 80 ? -4.048 8.831 11.599 1.00 94.81 80 ASP A N 1
ATOM 585 C CA . ASP A 1 80 ? -2.746 9.292 11.099 1.00 94.81 80 ASP A CA 1
ATOM 586 C C . ASP A 1 80 ? -1.869 8.097 10.678 1.00 94.81 80 ASP A C 1
ATOM 588 O O . ASP A 1 80 ? -1.829 7.724 9.512 1.00 94.81 80 ASP A O 1
ATOM 592 N N . GLY A 1 81 ? -1.258 7.396 11.638 1.00 93.94 81 GLY A N 1
ATOM 593 C CA . GLY A 1 81 ? -0.393 6.240 11.379 1.00 93.94 81 GLY A CA 1
ATOM 594 C C . GLY A 1 81 ? -1.003 4.884 11.746 1.00 93.94 81 GLY A C 1
ATOM 595 O O . GLY A 1 81 ? -1.869 4.776 12.616 1.00 93.94 81 GLY A O 1
ATOM 596 N N . ILE A 1 82 ? -0.479 3.823 11.128 1.00 95.25 82 ILE A N 1
ATOM 597 C CA . ILE A 1 82 ? -0.732 2.426 11.502 1.00 95.25 82 ILE A CA 1
ATOM 598 C C . ILE A 1 82 ? 0.542 1.593 11.313 1.00 95.25 82 ILE A C 1
ATOM 600 O O . ILE A 1 82 ? 1.307 1.848 10.387 1.00 95.25 82 ILE A O 1
ATOM 604 N N . SER A 1 83 ? 0.763 0.597 12.176 1.00 94.88 83 SER A N 1
ATOM 605 C CA . SER A 1 83 ? 1.819 -0.410 12.003 1.00 94.88 83 SER A CA 1
ATOM 606 C C . SER A 1 83 ? 1.250 -1.809 12.171 1.00 94.88 83 SER A C 1
ATOM 608 O O . SER A 1 83 ? 0.467 -2.068 13.087 1.00 94.88 83 SER A O 1
ATOM 610 N N . TYR A 1 84 ? 1.672 -2.701 11.289 1.00 92.62 84 TYR A N 1
ATOM 611 C CA . TYR A 1 84 ? 1.548 -4.137 11.425 1.00 92.62 84 TYR A CA 1
ATOM 612 C C . TYR A 1 84 ? 2.929 -4.695 11.791 1.00 92.62 84 TYR A C 1
ATOM 614 O O . TYR A 1 84 ? 3.848 -4.628 10.975 1.00 92.62 84 TYR A O 1
ATOM 622 N N . GLY A 1 85 ? 3.055 -5.259 12.998 1.00 86.69 85 GLY A N 1
ATOM 623 C CA . GLY A 1 85 ? 4.328 -5.769 13.528 1.00 86.69 85 GLY A CA 1
ATOM 624 C C . GLY A 1 85 ? 5.155 -4.707 14.234 1.00 86.69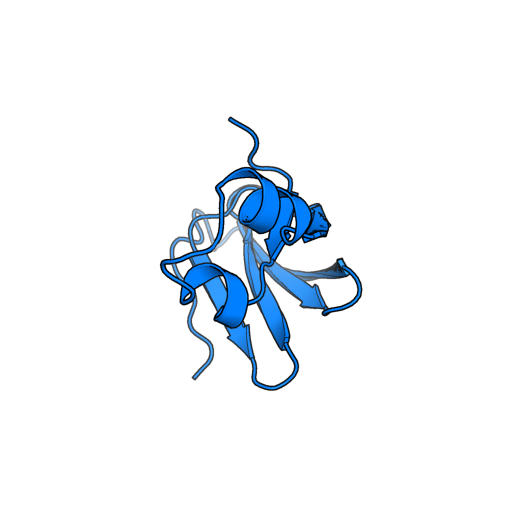 85 GLY A C 1
ATOM 625 O O . GLY A 1 85 ? 5.345 -3.615 13.654 1.00 86.69 85 GLY A O 1
#

Secondary structure (DSSP, 8-state):
---SEEEE--HHHHH-TT--HHHHHHH-EEEEE----S-EEE-TT-PEEEEETTTTEEEEE-TTS-EEEEEE-TT-S--------

Radius of gyration: 14.53 Å; chains: 1; bounding box: 37×28×37 Å

pLDDT: mean 94.46, std 7.29, range [47.22, 98.12]

Foldseek 3Di:
DPQFWDKDADVVLVPPPPHDPVNRVVRIDTLETDARFQEWEADPQGWIWTWHQPQLAIWIAHSNRDIGTPDGDPVRNGDHYDYDD